Protein AF-A0AAW4LBA6-F1 (afdb_monomer_lite)

Structure (mmCIF, N/CA/C/O backbone):
data_AF-A0AAW4LBA6-F1
#
_entry.id   AF-A0AAW4LBA6-F1
#
loop_
_atom_site.group_PDB
_atom_site.id
_atom_site.type_symbol
_atom_site.label_atom_id
_atom_site.label_alt_id
_atom_site.label_comp_id
_atom_site.label_asym_id
_atom_site.label_entity_id
_atom_site.label_seq_id
_atom_site.pdbx_PDB_ins_code
_atom_site.Cartn_x
_atom_site.Cartn_y
_atom_site.Cartn_z
_atom_site.occupancy
_atom_site.B_iso_or_equiv
_atom_site.auth_seq_id
_atom_site.auth_comp_id
_atom_site.auth_asym_id
_atom_site.auth_atom_id
_atom_site.pdbx_PDB_model_num
ATOM 1 N N . MET A 1 1 ? -0.002 -25.008 50.825 1.00 52.06 1 MET A N 1
ATOM 2 C CA . MET A 1 1 ? 0.517 -24.781 49.455 1.00 52.06 1 MET A CA 1
ATOM 3 C C . MET A 1 1 ? -0.625 -24.925 48.461 1.00 52.06 1 MET A C 1
ATOM 5 O O . MET A 1 1 ? -1.418 -25.835 48.653 1.00 52.06 1 MET A O 1
ATOM 9 N N . LYS A 1 2 ? -0.643 -24.085 47.413 1.00 46.94 2 LYS A N 1
ATOM 10 C CA . LYS A 1 2 ? -1.624 -23.996 46.304 1.00 46.94 2 LYS A CA 1
ATOM 11 C C . LYS A 1 2 ? -2.840 -23.088 46.534 1.00 46.94 2 LYS A C 1
ATOM 13 O O . LYS A 1 2 ? -3.927 -23.599 46.699 1.00 46.94 2 LYS A O 1
ATOM 18 N N . PHE A 1 3 ? -2.656 -21.770 46.431 1.00 43.97 3 PHE A N 1
ATOM 19 C CA . PHE A 1 3 ? -3.660 -20.847 45.854 1.00 43.97 3 PHE A CA 1
ATOM 20 C C . PHE A 1 3 ? -2.960 -19.622 45.241 1.00 43.97 3 PHE A C 1
ATOM 22 O O . PHE A 1 3 ? -3.347 -18.479 45.436 1.00 43.97 3 PHE A O 1
ATOM 29 N N . LEU A 1 4 ? -1.868 -19.874 44.517 1.00 47.16 4 LEU A N 1
ATOM 30 C CA . LEU A 1 4 ? -1.031 -18.856 43.883 1.00 47.16 4 LEU A CA 1
ATOM 31 C C . LEU A 1 4 ? -1.036 -19.111 42.372 1.00 47.16 4 LEU A C 1
ATOM 33 O O . LEU A 1 4 ? -0.004 -19.439 41.804 1.00 47.16 4 LEU A O 1
ATOM 37 N N . LEU A 1 5 ? -2.222 -19.131 41.743 1.00 50.31 5 LEU A N 1
ATOM 38 C CA . LEU A 1 5 ? -2.312 -19.374 40.293 1.00 50.31 5 LEU A CA 1
ATOM 39 C C . LEU A 1 5 ? -3.657 -19.013 39.634 1.00 50.31 5 LEU A C 1
ATOM 41 O O . LEU A 1 5 ? -4.096 -19.703 38.724 1.00 50.31 5 LEU A O 1
ATOM 45 N N . ILE A 1 6 ? -4.330 -17.939 40.061 1.00 51.34 6 ILE A N 1
ATOM 46 C CA . ILE A 1 6 ? -5.507 -17.419 39.330 1.00 51.34 6 ILE A CA 1
ATOM 47 C C . ILE A 1 6 ? -5.467 -15.886 39.263 1.00 51.34 6 ILE A C 1
ATOM 49 O O . ILE A 1 6 ? -6.424 -15.210 39.604 1.00 51.34 6 ILE A O 1
ATOM 53 N N . ILE A 1 7 ? -4.337 -15.309 38.849 1.00 48.94 7 ILE A N 1
ATOM 54 C CA . ILE A 1 7 ? -4.273 -13.910 38.381 1.00 48.94 7 ILE A CA 1
ATOM 55 C C . ILE A 1 7 ? -3.288 -13.850 37.205 1.00 48.94 7 ILE A C 1
ATOM 57 O O . ILE A 1 7 ? -2.245 -13.212 37.263 1.00 48.94 7 ILE A O 1
ATOM 61 N N . LEU A 1 8 ? -3.564 -14.618 36.148 1.00 44.09 8 LEU A N 1
ATOM 62 C CA . LEU A 1 8 ? -2.744 -14.610 34.926 1.00 44.09 8 LEU A CA 1
ATOM 63 C C . LEU A 1 8 ? -3.574 -14.856 33.655 1.00 44.09 8 LEU A C 1
ATOM 65 O O . LEU A 1 8 ? -3.054 -15.319 32.648 1.00 44.09 8 LEU A O 1
ATOM 69 N N . ILE A 1 9 ? -4.881 -14.559 33.700 1.00 50.28 9 ILE A N 1
ATOM 70 C CA . ILE A 1 9 ? -5.812 -14.779 32.573 1.00 50.28 9 ILE A CA 1
ATOM 71 C C . ILE A 1 9 ? -6.482 -13.484 32.075 1.00 50.28 9 ILE A C 1
ATOM 73 O O . ILE A 1 9 ? -7.154 -13.497 31.051 1.00 50.28 9 ILE A O 1
ATOM 77 N N . VAL A 1 10 ? -6.246 -12.320 32.687 1.00 47.12 10 VAL A N 1
ATOM 78 C CA . VAL A 1 10 ? -6.880 -11.065 32.226 1.00 47.12 10 VAL A CA 1
ATOM 79 C C . VAL A 1 10 ? -5.835 -10.006 31.884 1.00 47.12 10 VAL A C 1
ATOM 81 O O . VAL A 1 10 ? -5.837 -8.895 32.394 1.00 47.12 10 VAL A O 1
ATOM 84 N N . LEU A 1 11 ? -4.916 -10.380 30.997 1.00 42.94 11 LEU A N 1
ATOM 85 C CA . LEU A 1 11 ? -4.086 -9.454 30.216 1.00 42.94 11 LEU A CA 1
ATOM 86 C C . LEU A 1 11 ? -4.476 -9.520 28.730 1.00 42.94 11 LEU A C 1
ATOM 88 O O . LEU A 1 11 ? -3.672 -9.248 27.844 1.00 42.94 11 LEU A O 1
ATOM 92 N N . MET A 1 12 ? -5.730 -9.890 28.443 1.00 45.75 12 MET A N 1
ATOM 93 C CA . MET A 1 12 ? -6.301 -9.641 27.126 1.00 45.75 12 MET A CA 1
ATOM 94 C C . MET A 1 12 ? -6.662 -8.156 27.049 1.00 45.75 12 MET A C 1
ATOM 96 O O . MET A 1 12 ? -7.404 -7.670 27.906 1.00 45.75 12 MET A O 1
ATOM 100 N N . PRO A 1 13 ? -6.151 -7.411 26.059 1.00 48.16 13 PRO A N 1
ATOM 101 C CA . PRO A 1 13 ? -6.510 -6.017 25.907 1.00 48.16 13 PRO A CA 1
ATOM 102 C C . PRO A 1 13 ? -8.011 -5.930 25.611 1.00 48.16 13 PRO A C 1
ATOM 104 O O . PRO A 1 13 ? -8.491 -6.427 24.594 1.00 48.16 13 PRO A O 1
ATOM 107 N N . ILE A 1 14 ? -8.742 -5.241 26.490 1.00 46.81 14 ILE A N 1
ATOM 108 C CA . ILE A 1 14 ? -10.171 -4.879 26.385 1.00 46.81 14 ILE A CA 1
ATOM 109 C C . ILE A 1 14 ? -10.441 -3.950 25.167 1.00 46.81 14 ILE A C 1
ATOM 111 O O . ILE A 1 14 ? -11.532 -3.431 24.963 1.00 46.81 14 ILE A O 1
ATOM 115 N N . SER A 1 15 ? -9.464 -3.762 24.279 1.00 45.12 15 SER A N 1
ATOM 116 C CA . SER A 1 15 ? -9.527 -2.890 23.104 1.00 45.12 15 SER A CA 1
ATOM 117 C C . SER A 1 15 ? -10.406 -3.414 21.959 1.00 45.12 15 SER A C 1
ATOM 119 O O . SER A 1 15 ? -10.575 -2.711 20.967 1.00 45.12 15 SER A O 1
ATOM 121 N N . ALA A 1 16 ? -10.962 -4.626 22.051 1.00 47.16 16 ALA A N 1
ATOM 122 C CA . ALA A 1 16 ? -11.704 -5.274 20.960 1.00 47.16 16 ALA A CA 1
ATOM 123 C C . ALA A 1 16 ? -13.152 -4.763 20.767 1.00 47.16 16 ALA A C 1
ATOM 125 O O . ALA A 1 16 ? -13.958 -5.428 20.121 1.00 47.16 16 ALA A O 1
ATOM 126 N N . LEU A 1 17 ? -13.492 -3.591 21.313 1.00 47.72 17 LEU A N 1
ATOM 127 C CA . LEU A 1 17 ? -14.840 -3.012 21.268 1.00 47.72 17 LEU A CA 1
ATOM 128 C C . LEU A 1 17 ? -14.995 -1.853 20.263 1.00 47.72 17 LEU A C 1
ATOM 130 O O . LEU A 1 17 ? -15.857 -0.995 20.429 1.00 47.72 17 LEU A O 1
ATOM 134 N N . ALA A 1 18 ? -14.169 -1.797 19.218 1.00 54.00 18 ALA A N 1
ATOM 135 C CA . ALA A 1 18 ? -14.377 -0.876 18.103 1.00 54.00 18 ALA A CA 1
ATOM 136 C C . ALA A 1 18 ? -14.991 -1.649 16.930 1.00 54.00 18 ALA A C 1
ATOM 138 O O . ALA A 1 18 ? -14.346 -2.522 16.350 1.00 54.00 18 ALA A O 1
ATOM 139 N N . GLY A 1 19 ? -16.253 -1.366 16.598 1.00 64.00 19 GLY A N 1
ATOM 140 C CA . GLY A 1 19 ? -16.872 -1.906 15.387 1.00 64.00 19 GLY A CA 1
ATOM 141 C C . GLY A 1 19 ? -16.061 -1.539 14.139 1.00 64.00 19 GLY A C 1
ATOM 142 O O . GLY A 1 19 ? -15.427 -0.486 14.104 1.00 64.00 19 GLY A O 1
ATOM 143 N N . VAL A 1 20 ? -16.083 -2.399 13.114 1.00 73.19 20 VAL A N 1
ATOM 144 C CA . VAL A 1 20 ? -15.415 -2.123 11.832 1.00 73.19 20 VAL A CA 1
ATOM 145 C C . VAL A 1 20 ? -15.879 -0.788 11.251 1.00 73.19 20 VAL A C 1
ATOM 147 O O . VAL A 1 20 ? -17.067 -0.571 10.989 1.00 73.19 20 VAL A O 1
ATOM 150 N N . ASN A 1 21 ? -14.912 0.084 10.989 1.00 86.75 21 ASN A N 1
ATOM 151 C CA . ASN A 1 21 ? -15.105 1.297 10.223 1.00 86.75 21 ASN A CA 1
ATOM 152 C C . ASN A 1 21 ? -15.238 0.920 8.739 1.00 86.75 21 ASN A C 1
ATOM 154 O O . ASN A 1 21 ? -14.267 0.582 8.064 1.00 86.75 21 ASN A O 1
ATOM 158 N N . LYS A 1 22 ? -16.471 0.957 8.224 1.00 88.12 22 LYS A N 1
ATOM 159 C CA . LYS A 1 22 ? -16.782 0.578 6.835 1.00 88.12 22 LYS A CA 1
ATOM 160 C C . LYS A 1 22 ? -16.063 1.449 5.802 1.00 88.12 22 LYS A C 1
ATOM 162 O O . LYS A 1 22 ? -15.730 0.961 4.726 1.00 88.12 22 LYS A O 1
ATOM 167 N N . GLU A 1 23 ? -15.838 2.722 6.115 1.00 91.25 23 GLU A N 1
ATOM 168 C CA . GLU A 1 23 ? -15.124 3.636 5.225 1.00 91.25 23 GLU A CA 1
ATOM 169 C C . GLU A 1 23 ? -13.636 3.280 5.168 1.00 91.25 23 GLU A C 1
ATOM 171 O O . GLU A 1 23 ? -13.068 3.180 4.082 1.00 91.25 23 GLU A O 1
ATOM 176 N N . PHE A 1 24 ? -13.040 2.965 6.323 1.00 92.81 24 PHE A N 1
ATOM 177 C CA . PHE A 1 24 ? -11.682 2.430 6.394 1.00 92.81 24 PHE A CA 1
ATOM 178 C C . PHE A 1 24 ? -11.534 1.119 5.611 1.00 92.81 24 PHE A C 1
ATOM 180 O O . PHE A 1 24 ? -10.578 0.981 4.850 1.00 92.81 24 PHE A O 1
ATOM 187 N N . VAL A 1 25 ? -12.485 0.184 5.742 1.00 93.31 25 VAL A N 1
ATOM 188 C CA . VAL A 1 25 ? -12.490 -1.071 4.965 1.00 93.31 25 VAL A CA 1
ATOM 189 C C . VAL A 1 25 ? -12.471 -0.784 3.472 1.00 93.31 25 VAL A C 1
ATOM 191 O O . VAL A 1 25 ? -11.581 -1.267 2.782 1.00 93.31 25 VAL A O 1
ATOM 194 N N . LYS A 1 26 ? -13.390 0.060 2.996 1.00 93.81 26 LYS A N 1
ATOM 195 C CA . LYS A 1 26 ? -13.488 0.416 1.578 1.00 93.81 26 LYS A CA 1
ATOM 196 C C . LYS A 1 26 ? -12.206 1.067 1.054 1.00 93.81 26 LYS A C 1
ATOM 198 O O . LYS A 1 26 ? -11.743 0.729 -0.028 1.00 93.81 26 LYS A O 1
ATOM 203 N N . TYR A 1 27 ? -11.639 2.021 1.791 1.00 94.69 27 TYR A N 1
ATOM 204 C CA . TYR A 1 27 ? -10.404 2.686 1.364 1.00 94.69 27 TYR A CA 1
ATOM 205 C C . TYR A 1 27 ? -9.206 1.745 1.382 1.00 94.69 27 TYR A C 1
ATOM 207 O O . TYR A 1 27 ? -8.349 1.857 0.514 1.00 94.69 27 TYR A O 1
ATOM 215 N N . THR A 1 28 ? -9.181 0.801 2.319 1.00 95.94 28 THR A N 1
ATOM 216 C CA . THR A 1 28 ? -8.124 -0.206 2.391 1.00 95.94 28 THR A CA 1
ATOM 217 C C . THR A 1 28 ? -8.218 -1.224 1.270 1.00 95.94 28 THR A C 1
ATOM 219 O O . THR A 1 28 ? -7.194 -1.528 0.678 1.00 95.94 28 THR A O 1
ATOM 222 N N . GLU A 1 29 ? -9.415 -1.692 0.920 1.00 95.94 29 GLU A N 1
ATOM 223 C CA . GLU A 1 29 ? -9.612 -2.573 -0.242 1.00 95.94 29 GLU A CA 1
ATOM 224 C C . GLU A 1 29 ? -9.140 -1.882 -1.521 1.00 95.94 29 GLU A C 1
ATOM 226 O O . GLU A 1 29 ? -8.252 -2.391 -2.189 1.00 95.94 29 GLU A O 1
ATOM 231 N N . ASN A 1 30 ? -9.585 -0.648 -1.767 1.00 96.06 30 ASN A N 1
ATOM 232 C CA . ASN A 1 30 ? -9.141 0.112 -2.937 1.00 96.06 30 ASN A CA 1
ATOM 233 C C . ASN A 1 30 ? -7.620 0.361 -2.971 1.00 96.06 30 ASN A C 1
ATOM 235 O O . ASN A 1 30 ? -7.034 0.439 -4.048 1.00 96.06 30 ASN A O 1
ATOM 239 N N . ALA A 1 31 ? -6.986 0.574 -1.813 1.00 96.81 31 ALA A N 1
ATOM 240 C CA . ALA A 1 31 ? -5.546 0.796 -1.735 1.00 96.81 31 ALA A CA 1
ATOM 241 C C . ALA A 1 31 ? -4.753 -0.497 -1.959 1.00 96.81 31 ALA A C 1
ATOM 243 O O . ALA A 1 31 ? -3.705 -0.446 -2.593 1.00 96.81 31 ALA A O 1
ATOM 244 N N . LEU A 1 32 ? -5.253 -1.635 -1.471 1.00 97.38 32 LEU A N 1
ATOM 245 C CA . LEU A 1 32 ? -4.656 -2.946 -1.715 1.00 97.38 32 LEU A CA 1
ATOM 246 C C . LEU A 1 32 ? -4.826 -3.372 -3.177 1.00 97.38 32 LEU A C 1
ATOM 248 O O . LEU A 1 32 ? -3.846 -3.789 -3.775 1.00 97.38 32 LEU A O 1
ATOM 252 N N . ASP A 1 33 ? -5.994 -3.154 -3.785 1.00 97.19 33 ASP A N 1
ATOM 253 C CA . ASP A 1 33 ? -6.207 -3.424 -5.215 1.00 97.19 33 ASP A CA 1
ATOM 254 C C . ASP A 1 33 ? -5.247 -2.587 -6.086 1.00 97.19 33 ASP A C 1
ATOM 256 O O . ASP A 1 33 ? -4.652 -3.074 -7.043 1.00 97.19 33 ASP A O 1
ATOM 260 N N . ALA A 1 34 ? -5.040 -1.312 -5.735 1.00 97.00 34 ALA A N 1
ATOM 261 C CA . ALA A 1 34 ? -4.073 -0.462 -6.429 1.00 97.00 34 ALA A CA 1
ATOM 262 C C . ALA A 1 34 ? -2.610 -0.861 -6.157 1.00 97.00 34 ALA A C 1
ATOM 264 O O . ALA A 1 34 ? -1.741 -0.585 -6.982 1.00 97.00 34 ALA A O 1
ATOM 265 N N . LEU A 1 35 ? -2.324 -1.478 -5.007 1.00 96.81 35 LEU A N 1
ATOM 266 C CA . LEU A 1 35 ? -1.007 -2.029 -4.698 1.00 96.81 35 LEU A CA 1
ATOM 267 C C . LEU A 1 35 ? -0.746 -3.314 -5.493 1.00 96.81 35 LEU A C 1
ATOM 269 O O . LEU A 1 35 ? 0.364 -3.488 -5.986 1.00 96.81 35 LEU A O 1
ATOM 273 N N . ASP A 1 36 ? -1.762 -4.156 -5.690 1.00 96.06 36 ASP A N 1
ATOM 274 C CA . ASP A 1 36 ? -1.692 -5.330 -6.567 1.00 96.06 36 ASP A CA 1
ATOM 275 C C . ASP A 1 36 ? -1.365 -4.904 -8.012 1.00 96.06 36 ASP A C 1
ATOM 277 O O . ASP A 1 36 ? -0.489 -5.488 -8.648 1.00 96.06 36 ASP A O 1
ATOM 281 N N . ASP A 1 37 ? -1.986 -3.825 -8.510 1.00 95.19 37 ASP A N 1
ATOM 282 C CA . ASP A 1 37 ? -1.656 -3.217 -9.813 1.00 95.19 37 ASP A CA 1
ATOM 283 C C . ASP A 1 37 ? -0.165 -2.815 -9.904 1.00 95.19 37 ASP A C 1
ATOM 285 O O . ASP A 1 37 ? 0.456 -2.952 -10.962 1.00 95.19 37 ASP A O 1
ATOM 289 N N . VAL A 1 38 ? 0.419 -2.303 -8.812 1.00 94.19 38 VAL A N 1
ATOM 290 C CA . VAL A 1 38 ? 1.849 -1.946 -8.739 1.00 94.19 38 VAL A CA 1
ATOM 291 C C . VAL A 1 38 ? 2.715 -3.200 -8.732 1.00 94.19 38 VAL A C 1
ATOM 293 O O . VAL A 1 38 ? 3.656 -3.282 -9.517 1.00 94.19 38 VAL A O 1
ATOM 296 N N . GLU A 1 39 ? 2.390 -4.179 -7.890 1.00 92.81 39 GLU A N 1
ATOM 297 C CA . GLU A 1 39 ? 3.086 -5.466 -7.810 1.00 92.81 39 GLU A CA 1
ATOM 298 C C . GLU A 1 39 ? 3.153 -6.146 -9.181 1.00 92.81 39 GLU A C 1
ATOM 300 O O . GLU A 1 39 ? 4.237 -6.489 -9.645 1.00 92.81 39 GLU A O 1
ATOM 305 N N . VAL A 1 40 ? 2.023 -6.233 -9.887 1.00 91.50 40 VAL A N 1
ATOM 306 C CA . VAL A 1 40 ? 1.956 -6.791 -11.246 1.00 91.50 40 VAL A CA 1
ATOM 307 C C . VAL A 1 40 ? 2.807 -5.986 -12.230 1.00 91.50 40 VAL A C 1
ATOM 309 O O . VAL A 1 40 ? 3.456 -6.564 -13.101 1.00 91.50 40 VAL A O 1
ATOM 312 N N . ALA A 1 41 ? 2.824 -4.657 -12.112 1.00 90.44 41 ALA A N 1
ATOM 313 C CA . ALA A 1 41 ? 3.637 -3.816 -12.981 1.00 90.44 41 ALA A CA 1
ATOM 314 C C . ALA A 1 41 ? 5.144 -3.988 -12.737 1.00 90.44 41 ALA A C 1
ATOM 316 O O . ALA A 1 41 ? 5.905 -3.798 -13.676 1.00 90.44 41 ALA A O 1
ATOM 317 N N . PHE A 1 42 ? 5.587 -4.339 -11.528 1.00 88.00 42 PHE A N 1
ATOM 318 C CA . PHE A 1 42 ? 6.999 -4.632 -11.245 1.00 88.00 42 PHE A CA 1
ATOM 319 C C . PHE A 1 42 ? 7.393 -6.078 -11.563 1.00 88.00 42 PHE A C 1
ATOM 321 O O . PHE A 1 42 ? 8.530 -6.304 -11.968 1.00 88.00 42 PHE A O 1
ATOM 328 N N . ASP A 1 43 ? 6.467 -7.026 -11.409 1.00 85.88 43 ASP A N 1
ATOM 329 C CA . ASP A 1 43 ? 6.683 -8.456 -11.668 1.00 85.88 43 ASP A CA 1
ATOM 330 C C . ASP A 1 43 ? 6.593 -8.797 -13.178 1.00 85.88 43 ASP A C 1
ATOM 332 O O . ASP A 1 43 ? 6.842 -9.932 -13.579 1.00 85.88 43 ASP A O 1
ATOM 336 N N . SER A 1 44 ? 6.217 -7.837 -14.031 1.00 82.62 44 SER A N 1
ATOM 337 C CA . SER A 1 44 ? 6.043 -8.039 -15.475 1.00 82.62 44 SER A CA 1
ATOM 338 C C . SER A 1 44 ? 7.335 -7.813 -16.269 1.00 82.62 44 SER A C 1
ATOM 340 O O . SER A 1 44 ? 7.887 -6.714 -16.282 1.00 82.62 44 SER A O 1
ATOM 342 N N . ASP A 1 45 ? 7.741 -8.819 -17.048 1.00 75.12 45 ASP A N 1
ATOM 343 C CA . ASP A 1 45 ? 8.935 -8.780 -17.915 1.00 75.12 45 ASP A CA 1
ATOM 344 C C . ASP A 1 45 ? 8.864 -7.732 -19.044 1.00 75.12 45 ASP A C 1
ATOM 346 O O . ASP A 1 45 ? 9.877 -7.376 -19.644 1.00 75.12 45 ASP A O 1
ATOM 350 N N . ILE A 1 46 ? 7.662 -7.236 -19.357 1.00 79.12 46 ILE A N 1
ATOM 351 C CA . ILE A 1 46 ? 7.415 -6.215 -20.391 1.00 79.12 46 ILE A CA 1
ATOM 352 C C . ILE A 1 46 ? 7.028 -4.859 -19.794 1.00 79.12 46 ILE A C 1
ATOM 354 O O . ILE A 1 46 ? 6.526 -3.978 -20.500 1.00 79.12 46 ILE A O 1
ATOM 358 N N . ALA A 1 47 ? 7.204 -4.693 -18.484 1.00 79.69 47 ALA A N 1
ATOM 359 C CA . ALA A 1 47 ? 6.880 -3.458 -17.802 1.00 79.69 47 ALA A CA 1
ATOM 360 C C . ALA A 1 47 ? 7.668 -2.277 -18.374 1.00 79.69 47 ALA A C 1
ATOM 362 O O . ALA A 1 47 ? 8.885 -2.314 -18.547 1.00 79.69 47 ALA A O 1
ATOM 363 N N . THR A 1 48 ? 6.956 -1.184 -18.628 1.00 84.94 48 THR A N 1
ATOM 364 C CA . THR A 1 48 ? 7.563 0.085 -19.025 1.00 84.94 48 THR A CA 1
ATOM 365 C C . THR A 1 48 ? 7.604 1.027 -17.831 1.00 84.94 48 THR A C 1
ATOM 367 O O . THR A 1 48 ? 6.750 0.972 -16.943 1.00 84.94 48 THR A O 1
ATOM 370 N N . ASN A 1 49 ? 8.535 1.983 -17.846 1.00 86.75 49 ASN A N 1
ATOM 371 C CA . ASN A 1 49 ? 8.545 3.053 -16.845 1.00 86.75 49 ASN A CA 1
ATOM 372 C C . ASN A 1 49 ? 7.194 3.784 -16.772 1.00 86.75 49 ASN A C 1
ATOM 374 O O . ASN A 1 49 ? 6.742 4.163 -15.695 1.00 86.75 49 ASN A O 1
ATOM 378 N N . THR A 1 50 ? 6.513 3.935 -17.910 1.00 88.75 50 THR A N 1
ATOM 379 C CA . THR A 1 50 ? 5.181 4.538 -17.984 1.00 88.75 50 THR A CA 1
ATOM 380 C C . THR A 1 50 ? 4.118 3.696 -17.278 1.00 88.75 50 THR A C 1
ATOM 382 O O . THR A 1 50 ? 3.316 4.256 -16.532 1.00 88.75 50 THR A O 1
ATOM 385 N N . SER A 1 51 ? 4.095 2.372 -17.468 1.00 90.50 51 SER A N 1
ATOM 386 C CA . SER A 1 51 ? 3.107 1.503 -16.810 1.00 90.50 51 SER A CA 1
ATOM 387 C C . SER A 1 51 ? 3.305 1.459 -15.298 1.00 90.50 51 SER A C 1
ATOM 389 O O . SER A 1 51 ? 2.328 1.587 -14.562 1.00 90.50 51 SER A O 1
ATOM 391 N N . VAL A 1 52 ? 4.556 1.368 -14.840 1.00 91.25 52 VAL A N 1
ATOM 392 C CA . VAL A 1 52 ? 4.886 1.397 -13.407 1.00 91.25 52 VAL A CA 1
ATOM 393 C C . VAL A 1 52 ? 4.496 2.737 -12.786 1.00 91.25 52 VAL A C 1
ATOM 395 O O . VAL A 1 52 ? 3.789 2.770 -11.781 1.00 91.25 52 VAL A O 1
ATOM 398 N N . ASN A 1 53 ? 4.863 3.854 -13.421 1.00 92.94 53 ASN A N 1
ATOM 399 C CA . ASN A 1 53 ? 4.494 5.182 -12.935 1.00 92.94 53 ASN A CA 1
ATOM 400 C C . ASN A 1 53 ? 2.966 5.373 -12.886 1.00 92.94 53 ASN A C 1
ATOM 402 O O . ASN A 1 53 ? 2.432 5.953 -11.943 1.00 92.94 53 ASN A O 1
ATOM 406 N N . ASN A 1 54 ? 2.225 4.855 -13.869 1.00 94.44 54 ASN A N 1
ATOM 407 C CA . ASN A 1 54 ? 0.762 4.901 -13.850 1.00 94.44 54 ASN A CA 1
ATOM 408 C C . ASN A 1 54 ? 0.172 4.093 -12.683 1.00 94.44 54 ASN A C 1
ATOM 410 O O . ASN A 1 54 ? -0.762 4.568 -12.035 1.00 94.44 54 ASN A O 1
ATOM 414 N N . ALA A 1 55 ? 0.715 2.908 -12.392 1.00 94.94 55 ALA A N 1
ATOM 415 C CA . ALA A 1 55 ? 0.293 2.096 -11.253 1.00 94.94 55 ALA A CA 1
ATOM 416 C C . ALA A 1 55 ? 0.580 2.804 -9.915 1.00 94.94 55 ALA A C 1
ATOM 418 O O . ALA A 1 55 ? -0.316 2.934 -9.080 1.00 94.94 55 ALA A O 1
ATOM 419 N N . LEU A 1 56 ? 1.778 3.377 -9.748 1.00 95.00 56 LEU A N 1
ATOM 420 C CA . LEU A 1 56 ? 2.138 4.153 -8.555 1.00 95.00 56 LEU A CA 1
ATOM 421 C C . LEU A 1 56 ? 1.216 5.366 -8.350 1.00 95.00 56 LEU A C 1
ATOM 423 O O . LEU A 1 56 ? 0.742 5.607 -7.241 1.00 95.00 56 LEU A O 1
ATOM 427 N N . ASN A 1 57 ? 0.870 6.084 -9.421 1.00 95.75 57 ASN A N 1
ATOM 428 C CA . ASN A 1 57 ? -0.056 7.220 -9.345 1.00 95.75 57 ASN A CA 1
ATOM 429 C C . ASN A 1 57 ? -1.490 6.811 -8.955 1.00 95.75 57 ASN A C 1
ATOM 431 O O . ASN A 1 57 ? -2.190 7.561 -8.255 1.00 95.75 57 ASN A O 1
ATOM 435 N N . LYS A 1 58 ? -1.952 5.627 -9.385 1.00 95.62 58 LYS A N 1
ATOM 436 C CA . LYS A 1 58 ? -3.233 5.061 -8.929 1.00 95.62 58 LYS A CA 1
ATOM 437 C C . LYS A 1 58 ? -3.189 4.764 -7.430 1.00 95.62 58 LYS A C 1
ATOM 439 O O . LYS A 1 58 ? -4.114 5.159 -6.716 1.00 95.62 58 LYS A O 1
ATOM 444 N N . LEU A 1 59 ? -2.110 4.141 -6.954 1.00 96.62 59 LEU A N 1
ATOM 445 C CA . LEU A 1 59 ? -1.909 3.859 -5.534 1.00 96.62 59 LEU A CA 1
ATOM 446 C C . LEU A 1 59 ? -1.873 5.149 -4.702 1.00 96.62 59 LEU A C 1
ATOM 448 O O . LEU A 1 59 ? -2.591 5.252 -3.708 1.00 96.62 59 LEU A O 1
ATOM 452 N N . ASP A 1 60 ? -1.158 6.183 -5.146 1.00 94.94 60 ASP A N 1
ATOM 453 C CA . ASP A 1 60 ? -1.134 7.494 -4.480 1.00 94.94 60 ASP A CA 1
ATOM 454 C C . ASP A 1 60 ? -2.532 8.121 -4.380 1.00 94.94 60 ASP A C 1
ATOM 456 O O . ASP A 1 60 ? -2.908 8.717 -3.364 1.00 94.94 60 ASP A O 1
ATOM 460 N N . SER A 1 61 ? -3.345 7.961 -5.423 1.00 94.31 61 SER A N 1
ATOM 461 C CA . SER A 1 61 ? -4.731 8.437 -5.434 1.00 94.31 61 SER A CA 1
ATOM 462 C C . SER A 1 61 ? -5.622 7.674 -4.448 1.00 94.31 61 SER A C 1
ATOM 464 O O . SER A 1 61 ? -6.491 8.286 -3.815 1.00 94.31 61 SER A O 1
ATOM 466 N N . ALA A 1 62 ? -5.397 6.368 -4.280 1.00 94.12 62 ALA A N 1
ATOM 467 C CA . ALA A 1 62 ? -6.077 5.556 -3.275 1.00 94.12 62 ALA A CA 1
ATOM 468 C C . ALA A 1 62 ? -5.632 5.940 -1.852 1.00 94.12 62 ALA A C 1
ATOM 470 O O . ALA A 1 62 ? -6.477 6.205 -0.992 1.00 94.12 62 ALA A O 1
ATOM 471 N N . LEU A 1 63 ? -4.323 6.094 -1.623 1.00 93.12 63 LEU A N 1
ATOM 472 C CA . LEU A 1 63 ? -3.746 6.467 -0.328 1.00 93.12 63 LEU A CA 1
ATOM 473 C C . LEU A 1 63 ? -4.208 7.846 0.159 1.00 93.12 63 LEU A C 1
ATOM 475 O O . LEU A 1 63 ? -4.462 8.027 1.351 1.00 93.12 63 LEU A O 1
ATOM 479 N N . LYS A 1 64 ? -4.431 8.807 -0.748 1.00 91.75 64 LYS A N 1
ATOM 480 C CA . LYS A 1 64 ? -5.012 10.124 -0.414 1.00 91.75 64 LYS A CA 1
ATOM 481 C C . LYS A 1 64 ? -6.378 10.042 0.273 1.00 91.75 64 LYS A C 1
ATOM 483 O O . LYS A 1 64 ? -6.812 11.031 0.856 1.00 91.75 64 LYS A O 1
ATOM 488 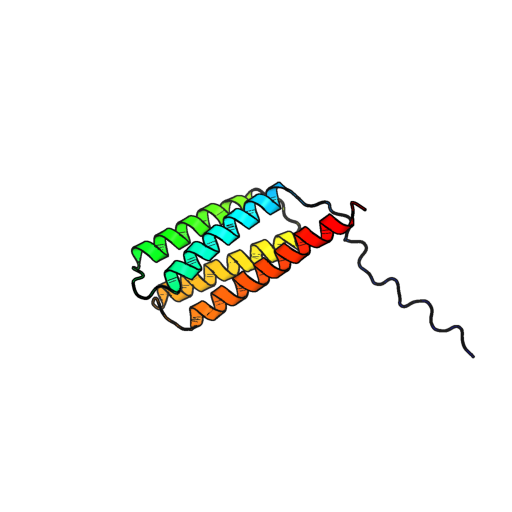N N . LYS A 1 65 ? -7.095 8.916 0.209 1.00 87.94 65 LYS A N 1
ATOM 489 C CA . LYS A 1 65 ? -8.363 8.751 0.937 1.00 87.94 65 LYS A CA 1
ATOM 490 C C . LYS A 1 65 ? -8.149 8.542 2.437 1.00 87.94 65 LYS A C 1
ATOM 492 O O . LYS A 1 65 ? -9.002 8.971 3.209 1.00 87.94 65 LYS A O 1
ATOM 497 N N . TYR A 1 66 ? -7.003 8.000 2.862 1.00 79.50 66 TYR A N 1
ATOM 498 C CA . TYR A 1 66 ? -6.678 7.836 4.283 1.00 79.50 66 TYR A CA 1
ATOM 499 C C . TYR A 1 66 ? -6.532 9.160 5.029 1.00 79.50 66 TYR A C 1
ATOM 501 O O . TYR A 1 66 ? -6.889 9.215 6.198 1.00 79.50 66 TYR A O 1
ATOM 509 N N . SER A 1 67 ? -6.085 10.240 4.376 1.00 78.56 67 SER A N 1
ATOM 510 C CA . SER A 1 67 ? -5.973 11.559 5.025 1.00 78.56 67 SER A CA 1
ATOM 511 C C . SER A 1 67 ? -7.322 12.135 5.470 1.00 78.56 67 SER A C 1
ATOM 513 O O . SER A 1 67 ? -7.368 13.046 6.291 1.00 78.56 67 SER A O 1
ATOM 515 N N . ARG A 1 68 ? -8.427 11.592 4.945 1.00 81.56 68 ARG A N 1
ATOM 516 C CA . ARG A 1 68 ? -9.796 11.940 5.347 1.00 81.56 68 ARG A CA 1
ATOM 517 C C . ARG A 1 68 ? -10.241 11.190 6.601 1.00 81.56 68 ARG A C 1
ATOM 519 O O . ARG A 1 68 ? -11.242 11.563 7.204 1.00 81.56 68 ARG A O 1
ATOM 526 N N . LEU A 1 69 ? -9.523 10.133 6.980 1.00 83.69 69 LEU A N 1
ATOM 527 C CA . LEU A 1 69 ? -9.813 9.335 8.160 1.00 83.69 69 LEU A CA 1
ATOM 528 C C . LEU A 1 69 ? -8.988 9.849 9.339 1.00 83.69 69 LEU A C 1
ATOM 530 O O . LEU A 1 69 ? -7.761 9.899 9.288 1.00 83.69 69 LEU A O 1
ATOM 534 N N . ASN A 1 70 ? -9.658 10.175 10.441 1.00 83.88 70 ASN A N 1
ATOM 535 C CA . ASN A 1 70 ? -8.988 10.516 11.693 1.00 83.88 70 ASN A CA 1
ATOM 5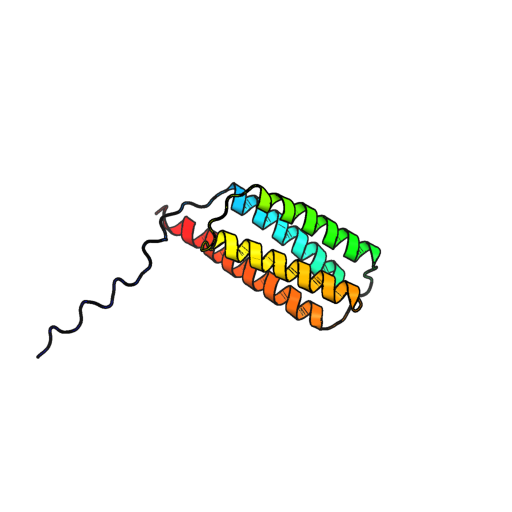36 C C . ASN A 1 70 ? -8.572 9.235 12.442 1.00 83.88 70 ASN A C 1
ATOM 538 O O . ASN A 1 70 ? -9.190 8.842 13.435 1.00 83.88 70 ASN A O 1
ATOM 542 N N . LEU A 1 71 ? -7.573 8.530 11.903 1.00 85.56 71 LEU A N 1
ATOM 543 C CA . LEU A 1 71 ? -7.072 7.275 12.466 1.00 85.56 71 LEU A CA 1
ATOM 544 C C . LEU A 1 71 ? -6.298 7.538 13.763 1.00 85.56 71 LEU A C 1
ATOM 546 O O . LEU A 1 71 ? -5.405 8.382 13.806 1.00 85.56 71 LEU A O 1
ATOM 550 N N . LYS A 1 72 ? -6.606 6.784 14.823 1.00 85.44 72 LYS A N 1
ATOM 551 C CA . LYS A 1 72 ? -5.883 6.885 16.100 1.00 85.44 72 LYS A CA 1
ATOM 552 C C . LYS A 1 72 ? -4.450 6.370 15.942 1.00 85.44 72 LYS A C 1
ATOM 554 O O . LYS A 1 72 ? -4.242 5.295 15.396 1.00 85.44 72 LYS A O 1
ATOM 559 N N . GLU A 1 73 ? -3.480 7.074 16.518 1.00 81.25 73 GLU A N 1
ATOM 560 C CA . GLU A 1 73 ? -2.044 6.806 16.316 1.00 81.25 73 GLU A CA 1
ATOM 561 C C . GLU A 1 73 ? -1.588 5.384 16.700 1.00 81.25 73 GLU A C 1
ATOM 563 O O . GLU A 1 73 ? -0.648 4.855 16.123 1.00 81.25 73 GLU A O 1
ATOM 568 N N . LYS A 1 74 ? -2.278 4.734 17.645 1.00 82.75 74 LYS A N 1
ATOM 569 C CA . LYS A 1 74 ? -1.992 3.355 18.086 1.00 82.75 74 LYS A CA 1
ATOM 570 C C . LYS A 1 74 ? -3.080 2.354 17.678 1.00 82.75 74 LYS A C 1
ATOM 57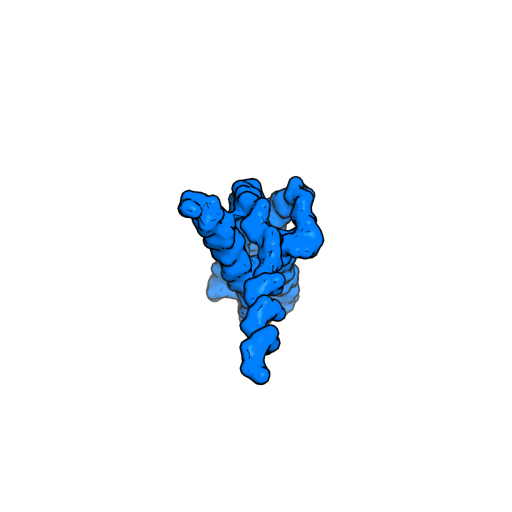2 O O . LYS A 1 74 ? -3.309 1.379 18.392 1.00 82.75 74 LYS A O 1
ATOM 577 N N . SER A 1 75 ? -3.817 2.616 16.594 1.00 87.88 75 SER A N 1
ATOM 578 C CA . SER A 1 75 ? -4.809 1.669 16.075 1.00 87.88 75 SER A CA 1
ATOM 579 C C . SER A 1 75 ? -4.226 0.744 15.011 1.00 87.88 75 SER A C 1
ATOM 581 O O . SER A 1 75 ? -3.345 1.118 14.241 1.00 87.88 75 SER A O 1
ATOM 583 N N . ILE A 1 76 ? -4.809 -0.450 14.916 1.00 89.44 76 ILE A N 1
ATOM 584 C CA . ILE A 1 76 ? -4.556 -1.386 13.815 1.00 89.44 76 ILE A CA 1
ATOM 585 C C . ILE A 1 76 ? -4.837 -0.750 12.443 1.00 89.44 76 ILE A C 1
ATOM 587 O O . ILE A 1 76 ? -4.164 -1.057 11.469 1.00 89.44 76 ILE A O 1
ATOM 591 N N . GLU A 1 77 ? -5.792 0.180 12.358 1.00 91.06 77 GLU A N 1
ATOM 592 C CA . GLU A 1 77 ? -6.111 0.899 11.120 1.00 91.06 77 GLU A CA 1
ATOM 593 C C . GLU A 1 77 ? -4.950 1.796 10.671 1.00 91.06 77 GLU A C 1
ATOM 595 O O . GLU A 1 77 ? -4.602 1.826 9.489 1.00 91.06 77 GLU A O 1
ATOM 600 N N . LYS A 1 78 ? -4.320 2.499 11.625 1.00 91.00 78 LYS A N 1
ATOM 601 C CA . LYS A 1 78 ? -3.123 3.308 11.377 1.00 91.00 78 LYS A CA 1
ATOM 602 C C . LYS A 1 78 ? -1.949 2.424 10.966 1.00 91.00 78 LYS A C 1
ATOM 604 O O . LYS A 1 78 ? -1.244 2.776 10.027 1.00 91.00 78 LYS A O 1
ATOM 609 N N . GLU A 1 79 ? -1.775 1.276 11.617 1.00 93.62 79 GLU A N 1
ATOM 610 C CA . GLU A 1 79 ? -0.721 0.317 11.280 1.00 93.62 79 GLU A CA 1
ATOM 611 C C . GLU A 1 79 ? -0.885 -0.241 9.859 1.00 93.62 79 GLU A C 1
ATOM 613 O O . GLU A 1 79 ? 0.066 -0.212 9.083 1.00 93.62 79 GLU A O 1
ATOM 618 N N . ILE A 1 80 ? -2.096 -0.658 9.474 1.00 94.50 80 ILE A N 1
ATOM 619 C CA . ILE A 1 80 ? -2.404 -1.111 8.108 1.00 94.50 80 ILE A CA 1
ATOM 620 C C . ILE A 1 80 ? -2.091 -0.005 7.092 1.00 94.50 80 ILE A C 1
ATOM 622 O O . ILE A 1 80 ? -1.350 -0.235 6.138 1.00 94.50 80 ILE A O 1
ATOM 626 N N . SER A 1 81 ? -2.613 1.207 7.310 1.00 94.56 81 SER A N 1
ATOM 627 C CA . SER A 1 81 ? -2.377 2.353 6.421 1.00 94.56 81 SER A CA 1
ATOM 628 C C . SER A 1 81 ? -0.883 2.673 6.285 1.00 94.56 81 SER A C 1
ATOM 630 O O . SER A 1 81 ? -0.391 2.930 5.183 1.00 94.56 81 SER A O 1
ATOM 632 N N . TRP A 1 82 ? -0.141 2.597 7.391 1.00 94.19 82 TRP A N 1
ATOM 633 C CA . TRP A 1 82 ? 1.301 2.804 7.417 1.00 94.19 82 TRP A CA 1
ATOM 634 C C . TRP A 1 82 ? 2.058 1.739 6.621 1.00 94.19 82 TRP A C 1
ATOM 636 O O . TRP A 1 82 ? 2.947 2.085 5.849 1.00 94.19 82 TRP A O 1
ATOM 646 N N . LYS A 1 83 ? 1.681 0.461 6.734 1.00 96.44 83 LYS A N 1
ATOM 647 C CA . LYS A 1 83 ? 2.312 -0.633 5.977 1.00 96.44 83 LYS A CA 1
ATOM 648 C C . LYS A 1 83 ? 2.114 -0.494 4.467 1.00 96.44 83 LYS A C 1
ATOM 650 O O . LYS A 1 83 ? 3.088 -0.619 3.729 1.00 96.44 83 LYS A O 1
ATOM 655 N N . ILE A 1 84 ? 0.909 -0.139 4.014 1.00 96.50 84 ILE A N 1
ATOM 656 C CA . ILE A 1 84 ? 0.650 0.145 2.588 1.00 96.50 84 ILE A CA 1
ATOM 657 C C . ILE A 1 84 ? 1.476 1.359 2.132 1.00 96.50 84 ILE A C 1
ATOM 659 O O . ILE A 1 84 ? 2.072 1.344 1.058 1.00 96.50 84 ILE A O 1
ATOM 663 N N . THR A 1 85 ? 1.572 2.395 2.972 1.00 95.00 85 THR A N 1
ATOM 664 C CA . THR A 1 85 ? 2.369 3.595 2.666 1.00 95.00 85 THR A CA 1
ATOM 665 C C . THR A 1 85 ? 3.860 3.275 2.551 1.00 95.00 85 THR A C 1
ATOM 667 O O . THR A 1 85 ? 4.502 3.727 1.607 1.00 95.00 85 THR A O 1
ATOM 670 N N . ILE A 1 86 ? 4.419 2.474 3.465 1.00 94.88 86 ILE A N 1
ATOM 671 C CA . ILE A 1 86 ? 5.813 2.023 3.365 1.00 94.88 86 ILE A CA 1
ATOM 672 C C . ILE A 1 86 ? 6.011 1.205 2.093 1.00 94.88 86 ILE A C 1
ATOM 674 O O . ILE A 1 86 ? 6.952 1.485 1.363 1.00 94.88 86 ILE A O 1
ATOM 678 N N . SER A 1 87 ? 5.121 0.252 1.797 1.00 95.31 87 SER A N 1
ATOM 679 C CA . SER A 1 87 ? 5.200 -0.549 0.570 1.00 95.31 87 SER A CA 1
ATOM 680 C C . SER A 1 87 ? 5.295 0.342 -0.674 1.00 95.31 87 SER A C 1
ATOM 682 O O . SER A 1 87 ? 6.229 0.198 -1.463 1.00 95.31 87 SER A O 1
ATOM 684 N N . ARG A 1 88 ? 4.426 1.360 -0.785 1.00 95.44 88 ARG A N 1
ATOM 685 C CA . ARG A 1 88 ? 4.502 2.382 -1.842 1.00 95.44 88 ARG A CA 1
ATOM 686 C C . ARG A 1 88 ? 5.865 3.069 -1.883 1.00 95.44 88 ARG A C 1
ATOM 688 O O . ARG A 1 88 ? 6.440 3.204 -2.958 1.00 95.44 88 ARG A O 1
ATOM 695 N N . LEU A 1 89 ? 6.356 3.575 -0.748 1.00 93.88 89 LEU A N 1
ATOM 696 C CA . LEU A 1 89 ? 7.633 4.300 -0.688 1.00 93.88 89 LEU A CA 1
ATOM 697 C C . LEU A 1 89 ? 8.805 3.405 -1.108 1.00 93.88 89 LEU A C 1
ATOM 699 O O . LEU A 1 89 ? 9.709 3.863 -1.804 1.00 93.88 89 LEU A O 1
ATOM 703 N N . THR A 1 90 ? 8.769 2.128 -0.735 1.00 92.88 90 THR A N 1
ATOM 704 C CA . THR A 1 90 ? 9.768 1.151 -1.161 1.00 92.88 90 THR A CA 1
ATOM 705 C C . THR A 1 90 ? 9.666 0.886 -2.663 1.00 92.88 90 THR A C 1
ATOM 707 O O . THR A 1 90 ? 10.699 0.877 -3.325 1.00 92.88 90 THR A O 1
ATOM 7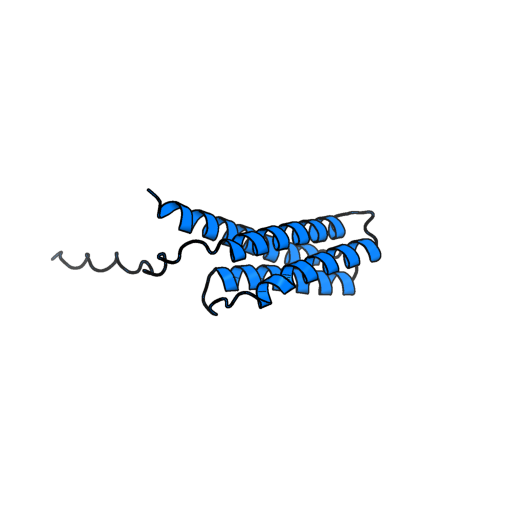10 N N . TYR A 1 91 ? 8.464 0.761 -3.238 1.00 93.31 91 TYR A N 1
ATOM 711 C CA . TYR A 1 91 ? 8.306 0.652 -4.696 1.00 93.31 91 TYR A CA 1
ATOM 712 C C . TYR A 1 91 ? 8.827 1.878 -5.449 1.00 93.31 91 TYR A C 1
ATOM 714 O O . TYR A 1 91 ? 9.441 1.725 -6.499 1.00 93.31 91 TYR A O 1
ATOM 722 N N . ASP A 1 92 ? 8.647 3.083 -4.912 1.00 90.75 92 ASP A N 1
ATOM 723 C CA . ASP A 1 92 ? 9.196 4.313 -5.498 1.00 90.75 92 ASP A CA 1
ATOM 724 C C . ASP A 1 92 ? 10.738 4.301 -5.496 1.00 90.75 92 ASP A C 1
ATOM 726 O O . ASP A 1 92 ? 11.390 4.643 -6.483 1.00 90.75 92 ASP A O 1
ATOM 730 N N . LEU A 1 93 ? 11.344 3.805 -4.411 1.00 89.44 93 LEU A N 1
ATOM 731 C CA . LEU A 1 93 ? 12.793 3.618 -4.328 1.00 89.44 93 LEU A CA 1
ATOM 732 C C . LEU A 1 93 ? 13.297 2.570 -5.332 1.00 89.44 93 LEU A C 1
ATOM 734 O O . LEU A 1 93 ? 14.331 2.779 -5.967 1.00 89.44 93 LEU A O 1
ATOM 738 N N . VAL A 1 94 ? 12.578 1.455 -5.480 1.00 88.69 94 VAL A N 1
ATOM 739 C CA . VAL A 1 94 ? 12.875 0.414 -6.478 1.00 88.69 94 VAL A CA 1
ATOM 740 C C . VAL A 1 94 ? 12.756 0.999 -7.883 1.00 88.69 94 VAL A C 1
ATOM 742 O O . VAL A 1 94 ? 13.651 0.795 -8.696 1.00 88.69 94 VAL A O 1
ATOM 745 N N . PHE A 1 95 ? 11.710 1.783 -8.154 1.00 89.12 95 PHE A N 1
ATOM 746 C CA . PHE A 1 95 ? 11.515 2.450 -9.438 1.00 89.12 95 PHE A CA 1
ATOM 747 C C . PHE A 1 95 ? 12.706 3.339 -9.800 1.00 89.12 95 PHE A C 1
ATOM 749 O O . PHE A 1 95 ? 13.235 3.247 -10.906 1.00 89.12 95 PHE A O 1
ATOM 756 N N . TYR A 1 96 ? 13.173 4.146 -8.844 1.00 86.12 96 TYR A N 1
ATOM 757 C CA . TYR A 1 96 ? 14.334 5.013 -9.027 1.00 86.12 96 TYR A CA 1
ATOM 758 C C . TYR A 1 96 ? 15.640 4.231 -9.247 1.00 86.12 96 TYR A C 1
ATOM 760 O O . TYR A 1 96 ? 16.511 4.671 -9.995 1.00 86.12 96 TYR A O 1
ATOM 768 N N . GLN A 1 97 ? 15.790 3.071 -8.603 1.00 84.19 97 GLN A N 1
ATOM 769 C CA . GLN A 1 97 ? 16.974 2.213 -8.732 1.00 84.19 97 GLN A CA 1
ATOM 770 C C . GLN A 1 97 ? 16.969 1.344 -9.999 1.00 84.19 97 GLN A C 1
ATOM 772 O O . GLN A 1 97 ? 18.021 0.833 -10.378 1.00 84.19 97 GLN A O 1
ATOM 777 N N . GLY A 1 98 ? 15.815 1.201 -10.652 1.00 79.88 98 GLY A N 1
ATOM 778 C CA . GLY A 1 98 ? 15.613 0.386 -11.845 1.00 79.88 98 GLY A CA 1
ATOM 779 C C . GLY A 1 98 ? 14.594 -0.733 -11.618 1.00 79.88 98 GLY A C 1
ATOM 780 O O . GLY A 1 98 ? 14.647 -1.465 -10.623 1.00 79.88 98 GLY A O 1
ATOM 781 N N . ILE A 1 99 ? 13.667 -0.873 -12.572 1.00 72.38 99 ILE A N 1
ATOM 782 C CA . ILE A 1 99 ? 12.673 -1.955 -12.605 1.00 72.38 99 ILE A CA 1
ATOM 783 C C . ILE A 1 99 ? 13.407 -3.306 -12.654 1.00 72.38 99 ILE A C 1
ATOM 785 O O . ILE A 1 99 ? 14.372 -3.458 -13.399 1.00 72.38 99 ILE A O 1
ATOM 789 N N . GLY A 1 100 ? 12.956 -4.273 -11.851 1.00 64.81 100 GLY A N 1
ATOM 790 C CA . GLY A 1 100 ? 13.531 -5.623 -11.797 1.00 64.81 100 GLY A CA 1
ATOM 791 C C . GLY A 1 100 ? 14.609 -5.840 -10.729 1.00 64.81 100 GLY A C 1
ATOM 792 O O . GLY A 1 100 ? 15.188 -6.921 -10.666 1.00 64.81 100 GLY A O 1
ATOM 793 N N . SER A 1 101 ? 14.897 -4.858 -9.863 1.00 67.25 101 SER A N 1
ATOM 794 C CA . SER A 1 101 ? 15.769 -5.112 -8.706 1.00 67.25 101 SER A CA 1
ATOM 795 C C . SER A 1 101 ? 15.056 -5.975 -7.659 1.00 67.25 101 SER A C 1
ATOM 797 O O . SER A 1 101 ? 13.913 -5.689 -7.312 1.00 67.25 101 SER A O 1
ATOM 799 N N . GLU A 1 102 ? 15.744 -6.972 -7.081 1.00 69.31 102 GLU A N 1
ATOM 800 C CA . GLU A 1 102 ? 15.216 -7.879 -6.033 1.00 69.31 102 GLU A CA 1
ATOM 801 C C . GLU A 1 102 ? 14.603 -7.148 -4.823 1.00 69.31 102 GLU A C 1
ATOM 803 O O . GLU A 1 102 ? 13.833 -7.713 -4.051 1.00 69.31 102 GLU A O 1
ATOM 808 N N . LYS A 1 103 ? 14.894 -5.853 -4.671 1.00 67.75 103 LYS A N 1
ATOM 809 C CA . LYS A 1 103 ? 14.325 -4.979 -3.644 1.00 67.75 103 LYS A CA 1
ATOM 810 C C . LYS A 1 103 ? 12.811 -4.778 -3.773 1.00 67.75 103 LYS A C 1
ATOM 812 O O . LYS A 1 103 ? 12.184 -4.407 -2.782 1.00 67.75 103 LYS A O 1
ATOM 817 N N . HIS A 1 104 ? 12.190 -5.075 -4.922 1.00 78.56 104 HIS A N 1
ATOM 818 C CA . HIS A 1 104 ? 10.722 -5.086 -5.024 1.00 78.56 104 HIS A CA 1
ATOM 819 C C . HIS A 1 104 ? 10.083 -6.137 -4.091 1.00 78.56 104 HIS A C 1
ATOM 821 O O . HIS A 1 104 ? 8.963 -5.936 -3.620 1.00 78.56 104 HIS A O 1
ATOM 827 N N . ME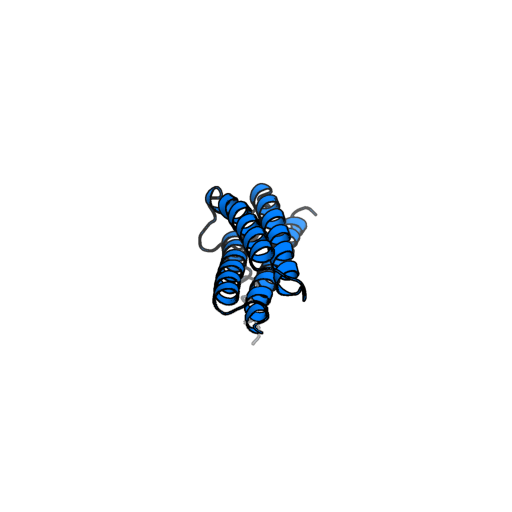T A 1 105 ? 10.823 -7.192 -3.717 1.00 85.62 105 MET A N 1
ATOM 828 C CA . MET A 1 105 ? 10.384 -8.193 -2.735 1.00 85.62 105 MET A CA 1
ATOM 829 C C . MET A 1 105 ? 10.219 -7.607 -1.328 1.00 85.62 105 MET A C 1
ATOM 831 O O . MET A 1 105 ? 9.336 -8.025 -0.580 1.00 85.62 105 MET A O 1
ATOM 835 N N . GLU A 1 106 ? 11.031 -6.613 -0.956 1.00 88.88 106 GLU A N 1
ATOM 836 C CA . GLU A 1 106 ? 10.873 -5.914 0.322 1.00 88.88 106 GLU A CA 1
ATOM 837 C C . GLU A 1 106 ? 9.598 -5.063 0.328 1.00 88.88 106 GLU A C 1
ATOM 839 O O . GLU A 1 106 ? 8.857 -5.065 1.313 1.00 88.88 106 GLU A O 1
ATOM 844 N N . ALA A 1 107 ? 9.302 -4.389 -0.788 1.00 89.88 107 ALA A N 1
ATOM 845 C CA . ALA A 1 107 ? 8.063 -3.636 -0.953 1.00 89.88 107 ALA A CA 1
ATOM 846 C C . ALA A 1 107 ? 6.832 -4.555 -0.860 1.00 89.88 107 ALA A C 1
ATOM 848 O O . ALA A 1 107 ? 5.894 -4.255 -0.113 1.00 89.88 107 ALA A O 1
ATOM 849 N N . LYS A 1 108 ? 6.885 -5.713 -1.530 1.00 92.56 108 LYS A N 1
ATOM 850 C CA . LYS A 1 108 ? 5.841 -6.748 -1.505 1.00 92.56 108 LYS A CA 1
ATOM 851 C C . LYS A 1 108 ? 5.584 -7.275 -0.095 1.00 92.56 108 LYS A C 1
ATOM 853 O O . LYS A 1 108 ? 4.439 -7.344 0.341 1.00 92.56 108 LYS A O 1
ATOM 858 N N . ARG A 1 109 ? 6.649 -7.526 0.677 1.00 94.69 109 ARG A N 1
ATOM 859 C CA . ARG A 1 109 ? 6.560 -7.971 2.079 1.00 94.69 109 ARG A CA 1
ATOM 860 C C . ARG A 1 109 ? 5.735 -7.015 2.947 1.00 94.69 109 ARG A C 1
ATOM 862 O O . ARG A 1 109 ? 4.926 -7.467 3.754 1.00 94.69 109 ARG A O 1
ATOM 869 N N . TYR A 1 110 ? 5.909 -5.701 2.793 1.00 94.56 110 TYR A N 1
ATOM 870 C CA . TYR A 1 110 ? 5.090 -4.722 3.518 1.00 94.56 110 TYR A CA 1
ATOM 871 C C . TYR A 1 110 ? 3.621 -4.734 3.071 1.00 94.56 110 TYR A C 1
ATOM 873 O O . TYR A 1 110 ? 2.732 -4.558 3.909 1.00 94.56 110 TYR A O 1
ATOM 881 N N . GLY A 1 111 ? 3.364 -4.969 1.781 1.00 95.88 111 GLY A N 1
ATOM 882 C CA . GLY A 1 111 ? 2.018 -5.189 1.249 1.00 95.88 111 GLY A CA 1
ATOM 883 C C . GLY A 1 111 ? 1.349 -6.411 1.879 1.00 95.88 111 GLY A C 1
ATOM 884 O O . GLY A 1 111 ? 0.229 -6.318 2.381 1.00 95.88 111 GLY A O 1
ATOM 885 N N . ASP A 1 112 ? 2.069 -7.528 1.967 1.00 96.50 112 ASP A N 1
ATOM 886 C CA . ASP A 1 112 ? 1.571 -8.768 2.570 1.00 96.50 112 ASP A CA 1
ATOM 887 C C . ASP A 1 112 ? 1.266 -8.611 4.063 1.00 96.50 112 ASP A C 1
ATOM 889 O O . ASP A 1 112 ? 0.195 -9.015 4.526 1.00 96.50 112 ASP A O 1
ATOM 893 N N . GLU A 1 113 ? 2.138 -7.935 4.816 1.00 96.00 113 GLU A N 1
ATOM 894 C CA . GLU A 1 113 ? 1.872 -7.584 6.216 1.00 96.00 113 GLU A CA 1
ATOM 895 C C . GLU A 1 113 ? 0.589 -6.744 6.358 1.00 96.00 113 GLU A C 1
ATOM 897 O O . GLU A 1 113 ? -0.222 -6.990 7.258 1.00 96.00 113 GLU A O 1
ATOM 902 N N . ALA A 1 114 ? 0.360 -5.781 5.456 1.00 96.12 114 ALA A N 1
ATOM 903 C CA . ALA A 1 114 ? -0.869 -4.991 5.444 1.00 96.12 114 ALA A CA 1
ATOM 904 C C . ALA A 1 114 ? -2.106 -5.858 5.160 1.00 96.12 114 ALA A C 1
ATOM 906 O O . ALA A 1 114 ? -3.114 -5.727 5.863 1.00 96.12 114 ALA A O 1
ATOM 907 N N . ARG A 1 115 ? -2.033 -6.774 4.182 1.00 97.12 115 ARG A N 1
ATOM 908 C CA . ARG A 1 115 ? -3.112 -7.726 3.850 1.00 97.12 115 ARG A CA 1
ATOM 909 C C . ARG A 1 115 ? -3.442 -8.623 5.041 1.00 97.12 115 ARG A C 1
ATOM 911 O O . ARG A 1 115 ? -4.618 -8.811 5.370 1.00 97.12 115 ARG A O 1
ATOM 918 N N . GLU A 1 116 ? -2.431 -9.140 5.735 1.00 95.50 116 GLU A N 1
ATOM 919 C CA . GLU A 1 116 ? -2.623 -9.966 6.927 1.00 95.50 116 GLU A CA 1
ATOM 920 C C . GLU A 1 116 ? -3.302 -9.205 8.067 1.00 95.50 116 GLU A C 1
ATOM 922 O O . GLU A 1 116 ? -4.266 -9.701 8.666 1.00 95.50 116 GLU A O 1
ATOM 927 N N . LEU A 1 117 ? -2.814 -8.001 8.375 1.00 93.75 117 LEU A N 1
ATOM 928 C CA . LEU A 1 117 ? -3.401 -7.143 9.401 1.00 93.75 117 LEU A CA 1
ATOM 929 C C . LEU A 1 117 ? -4.841 -6.768 9.040 1.00 93.75 117 LEU A C 1
ATOM 931 O O . LEU A 1 117 ? -5.730 -6.840 9.891 1.00 93.75 117 LEU A O 1
ATOM 935 N N . PHE A 1 118 ? -5.104 -6.453 7.773 1.00 94.38 118 PHE A N 1
ATOM 936 C CA . PHE A 1 118 ? -6.440 -6.118 7.296 1.00 94.38 118 PHE A CA 1
ATOM 937 C C . PHE A 1 118 ? -7.409 -7.305 7.370 1.00 94.38 118 PHE A C 1
ATOM 939 O O . PHE A 1 118 ? -8.553 -7.158 7.814 1.00 94.38 118 PHE A O 1
ATOM 946 N N . LYS A 1 119 ? -6.952 -8.516 7.035 1.00 93.00 119 LYS A N 1
ATOM 947 C CA . LYS A 1 119 ? -7.728 -9.749 7.229 1.00 93.00 119 LYS A CA 1
ATOM 948 C C . LYS A 1 119 ? -8.079 -9.953 8.705 1.00 93.00 119 LYS A C 1
ATOM 950 O O . LYS A 1 119 ? -9.243 -10.205 9.025 1.00 93.00 119 LYS A O 1
ATOM 955 N N . LYS A 1 120 ? -7.105 -9.790 9.610 1.00 89.12 120 LYS A N 1
ATOM 956 C CA . LYS A 1 120 ? -7.317 -9.872 11.068 1.00 89.12 120 LYS A CA 1
ATOM 957 C C . LYS A 1 120 ? -8.311 -8.811 11.547 1.00 89.12 120 LYS A C 1
ATOM 959 O O . LYS A 1 120 ? -9.209 -9.146 12.315 1.00 89.12 120 LYS A O 1
ATOM 964 N N . TYR A 1 121 ? -8.216 -7.579 11.046 1.00 88.44 121 TYR A N 1
ATOM 965 C CA . TYR A 1 121 ? -9.152 -6.491 11.343 1.00 88.44 121 TYR A CA 1
ATOM 966 C C . TYR A 1 121 ? -10.597 -6.843 10.948 1.00 88.44 121 TYR A C 1
ATOM 968 O O . TYR A 1 121 ? -11.504 -6.774 11.784 1.00 88.44 121 TYR A O 1
ATOM 976 N N . LYS A 1 122 ? -10.815 -7.324 9.713 1.00 86.75 122 LYS A N 1
ATOM 977 C CA . LYS A 1 122 ? -12.146 -7.754 9.240 1.00 86.75 122 LYS A CA 1
ATOM 978 C C . LYS A 1 122 ? -12.713 -8.919 10.067 1.00 86.75 122 LYS A C 1
ATOM 980 O O . LYS A 1 122 ? -13.902 -8.935 10.400 1.00 86.75 122 LYS A O 1
ATOM 985 N N . MET A 1 123 ? -11.871 -9.884 10.445 1.00 82.62 123 MET A N 1
ATOM 986 C CA . MET A 1 123 ? -12.279 -11.042 11.253 1.00 82.62 123 MET A CA 1
ATOM 987 C C . MET A 1 123 ? -12.551 -10.689 12.722 1.00 82.62 123 MET A C 1
ATOM 989 O O . MET A 1 123 ? -13.515 -11.194 13.300 1.00 82.62 123 MET A O 1
ATOM 993 N N . GLY A 1 124 ? -11.736 -9.817 13.322 1.00 67.56 124 GLY A N 1
ATOM 994 C CA . GLY A 1 124 ? -11.866 -9.375 14.712 1.00 67.56 124 GLY A CA 1
ATOM 995 C C . GLY A 1 124 ? -13.201 -8.686 14.985 1.00 67.56 124 GLY A C 1
ATOM 996 O O . GLY A 1 124 ? -13.834 -8.953 16.001 1.00 67.56 124 GLY A O 1
ATOM 997 N N . SER A 1 125 ? -13.707 -7.909 14.027 1.00 55.25 125 SER A N 1
ATOM 998 C CA . SER A 1 125 ? -15.043 -7.310 14.133 1.00 55.25 125 SER A CA 1
ATOM 999 C C . SER A 1 125 ? -16.192 -8.270 13.825 1.00 55.25 125 SER A C 1
ATOM 1001 O O . SER A 1 125 ? -17.324 -7.999 14.223 1.00 55.25 125 SER A O 1
ATOM 1003 N N . SER A 1 126 ? -15.937 -9.374 13.119 1.00 48.38 126 SER A N 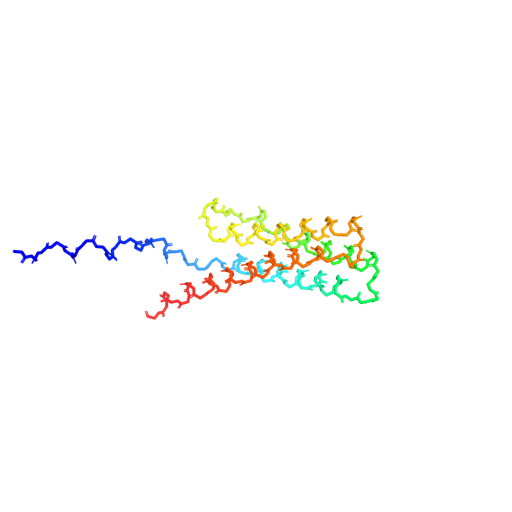1
ATOM 1004 C CA . SER A 1 126 ? -16.966 -10.367 12.777 1.00 48.38 126 SER A CA 1
ATOM 1005 C C . SER A 1 126 ? -17.324 -11.275 13.961 1.00 48.38 126 SER A C 1
ATOM 1007 O O . SER A 1 126 ? -18.432 -11.805 14.013 1.00 48.38 126 SER A O 1
ATOM 1009 N N . ARG A 1 127 ? -16.423 -11.428 14.943 1.00 48.09 127 ARG A N 1
ATOM 1010 C CA . ARG A 1 127 ? -16.661 -12.228 16.162 1.00 48.09 127 ARG A CA 1
ATOM 1011 C C . ARG A 1 127 ? -17.597 -11.566 17.182 1.00 48.09 127 ARG A C 1
ATOM 1013 O O . ARG A 1 127 ? -18.030 -12.243 18.100 1.00 48.09 127 ARG A O 1
ATOM 1020 N N . VAL A 1 128 ? -17.942 -10.290 17.005 1.00 47.06 128 VAL A N 1
ATOM 1021 C CA . VAL A 1 128 ? -18.806 -9.519 17.926 1.00 47.06 128 VAL A CA 1
ATOM 1022 C C . VAL A 1 128 ? -20.305 -9.679 17.599 1.00 47.06 128 VAL A C 1
ATOM 1024 O O . VAL A 1 128 ? -21.157 -9.172 18.317 1.00 47.06 128 VAL A O 1
ATOM 1027 N N . LYS A 1 129 ? -20.657 -10.381 16.510 1.00 40.75 129 LYS A N 1
ATOM 1028 C CA . LYS A 1 129 ? -22.049 -10.535 16.039 1.00 40.75 129 LYS A CA 1
ATOM 1029 C C . LYS A 1 129 ? -22.696 -11.902 16.319 1.00 40.75 129 LYS A C 1
ATOM 1031 O O . LYS A 1 129 ? -23.713 -12.198 15.696 1.00 40.75 129 LYS A O 1
ATOM 1036 N N . LYS A 1 130 ? -22.126 -12.744 17.184 1.00 38.16 130 LYS A N 1
ATOM 1037 C CA . LYS A 1 130 ? -22.745 -14.021 17.574 1.00 38.16 130 LYS A CA 1
ATOM 1038 C C . LYS A 1 130 ? -23.121 -14.027 19.041 1.00 38.16 130 LYS A C 1
ATOM 1040 O O . LYS A 1 130 ? -22.279 -13.564 19.836 1.00 38.16 130 LYS A O 1
#

Secondary structure (DSSP, 8-state):
-----SSSS--S-TT------HHHHHHHHHHHHHHHHHHHHHH-TT--HHHHHHHHHHHHHHHTTGGGS---TTSHHHHHHHHHHHHHHHHHHHHHH-TT-TTHHHHHHHHHHHHHHHHHHHHHHHGGG-

Sequence (130 aa):
MKFLLIILIVLMPISALAGVNKEFVKYTENALDALDDVEVAFDSDIATNTSVNNALNKLDSALKKYSRLNLKEKSIEKEISWKITISRLTYDLVFYQGIGSEKHMEAKRYGDEARELFKKYKMGSSRVKK

Radius of gyration: 18.89 Å; chains: 1; bounding box: 40×37×70 Å

Organism: NCBI:txid60036

Foldseek 3Di:
DDDPPPPPDPPPPPPLPDADDVLLLVLLVQLLVLLVQLLCLLVDPPRDLVSNVVSLVSNVVSLVSCVVDPDDPPDLSVLLSVLSVVLSVQSVVCSVVPRPPPSNVVSVVSSVVSVVSSVVSVVSNVVVPD

pLDDT: mean 81.4, std 17.77, range [38.16, 97.38]